Protein AF-A0A0S8CT80-F1 (afdb_monomer)

Structure (mmCIF, N/CA/C/O backbone):
data_AF-A0A0S8CT80-F1
#
_entry.id   AF-A0A0S8CT80-F1
#
loop_
_atom_site.group_PDB
_atom_site.id
_atom_site.type_symbol
_atom_site.label_atom_id
_atom_site.label_alt_id
_atom_site.label_comp_id
_atom_site.label_asym_id
_atom_site.label_entity_id
_atom_site.label_seq_id
_atom_site.pdbx_PDB_ins_code
_atom_site.Cartn_x
_atom_site.Cartn_y
_atom_site.Cartn_z
_atom_site.occupancy
_atom_site.B_iso_or_equiv
_atom_site.auth_seq_id
_atom_site.auth_comp_id
_atom_site.auth_asym_id
_atom_site.auth_atom_id
_atom_site.pdbx_PDB_model_num
ATOM 1 N N . MET A 1 1 ? -7.192 -9.825 16.144 1.00 7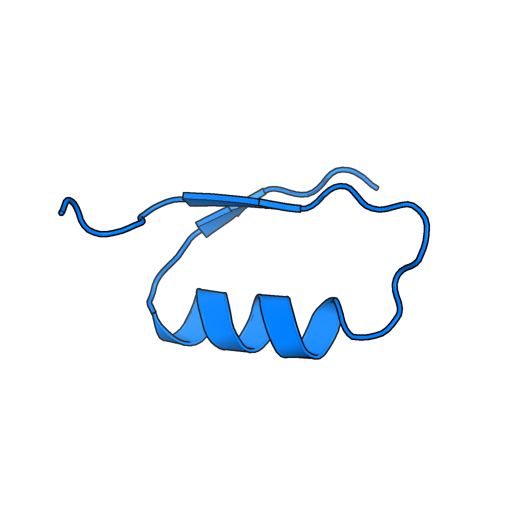5.31 1 MET A N 1
ATOM 2 C CA . MET A 1 1 ? -6.280 -9.051 15.267 1.00 75.31 1 MET A CA 1
ATOM 3 C C . MET A 1 1 ? -6.744 -7.603 15.238 1.00 75.31 1 MET A C 1
ATOM 5 O O . MET A 1 1 ? -7.945 -7.384 15.345 1.00 75.31 1 MET A O 1
ATOM 9 N N . LYS A 1 2 ? -5.831 -6.630 15.141 1.00 89.12 2 LYS A N 1
ATOM 10 C CA . LYS A 1 2 ? -6.200 -5.209 15.012 1.00 89.12 2 LYS A CA 1
ATOM 11 C C . LYS A 1 2 ? -6.547 -4.889 13.555 1.00 89.12 2 LYS A C 1
ATOM 13 O O . LYS A 1 2 ? -5.989 -5.505 12.650 1.00 89.12 2 LYS A O 1
ATOM 18 N N . LYS A 1 3 ? -7.470 -3.948 13.342 1.00 93.94 3 LYS A N 1
ATOM 19 C CA . LYS A 1 3 ? -7.813 -3.457 12.002 1.00 93.94 3 LYS A CA 1
ATOM 20 C C . LYS A 1 3 ? -6.598 -2.741 11.403 1.00 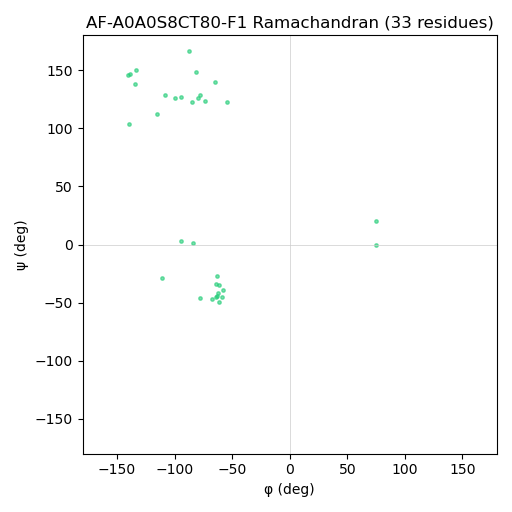93.94 3 LYS A C 1
ATOM 22 O O . LYS A 1 3 ? -5.892 -2.031 12.112 1.00 93.94 3 LYS A O 1
ATOM 27 N N . ILE A 1 4 ? -6.350 -2.947 10.113 1.00 95.44 4 ILE A N 1
ATOM 28 C CA . ILE A 1 4 ? -5.307 -2.225 9.382 1.00 95.44 4 ILE A CA 1
ATOM 29 C C . ILE A 1 4 ? -5.846 -0.833 9.054 1.00 95.44 4 ILE A C 1
ATOM 31 O O . ILE A 1 4 ? -6.935 -0.709 8.500 1.00 95.44 4 ILE A O 1
ATOM 35 N N . GLU A 1 5 ? -5.083 0.200 9.396 1.00 97.12 5 GLU A N 1
ATOM 36 C CA . GLU A 1 5 ? -5.466 1.602 9.175 1.00 97.12 5 GLU A CA 1
ATOM 37 C C . GLU A 1 5 ? -4.601 2.277 8.106 1.00 97.12 5 GLU A C 1
ATOM 39 O O . GLU A 1 5 ? -5.064 3.175 7.405 1.00 97.12 5 GLU A O 1
ATOM 44 N N . ARG A 1 6 ? -3.345 1.836 7.953 1.00 96.81 6 ARG A N 1
ATOM 45 C CA . ARG A 1 6 ? -2.378 2.392 6.999 1.00 96.81 6 ARG A CA 1
ATOM 46 C C . ARG A 1 6 ? -1.556 1.281 6.349 1.00 96.81 6 ARG A C 1
ATOM 48 O O . ARG A 1 6 ? -1.240 0.295 7.012 1.00 96.81 6 ARG A O 1
ATOM 55 N N . ALA A 1 7 ? -1.182 1.460 5.086 1.00 96.50 7 ALA A N 1
ATOM 56 C CA . ALA A 1 7 ? -0.321 0.550 4.337 1.00 96.50 7 ALA A CA 1
ATOM 57 C C . ALA A 1 7 ? 0.753 1.332 3.571 1.00 96.50 7 ALA A C 1
ATOM 59 O O . ALA A 1 7 ? 0.452 2.360 2.969 1.00 96.50 7 ALA A O 1
ATOM 60 N N . ILE A 1 8 ? 1.991 0.829 3.576 1.00 96.94 8 ILE A N 1
ATOM 61 C CA . ILE A 1 8 ? 3.071 1.332 2.721 1.00 96.94 8 ILE A CA 1
ATOM 62 C C . ILE A 1 8 ? 3.203 0.392 1.524 1.00 96.94 8 ILE A C 1
ATOM 64 O O . ILE A 1 8 ? 3.365 -0.812 1.714 1.00 96.94 8 ILE A O 1
ATOM 68 N N . ILE A 1 9 ? 3.147 0.934 0.307 1.00 95.06 9 ILE A N 1
ATOM 69 C CA . ILE A 1 9 ? 3.376 0.176 -0.928 1.00 95.06 9 ILE A CA 1
ATOM 70 C C . ILE A 1 9 ? 4.636 0.717 -1.602 1.00 95.06 9 ILE A C 1
ATOM 72 O O . ILE A 1 9 ? 4.653 1.854 -2.078 1.00 95.06 9 ILE A O 1
ATOM 76 N N . SER A 1 10 ? 5.678 -0.112 -1.636 1.00 95.69 10 SER A N 1
ATOM 77 C CA . SER A 1 10 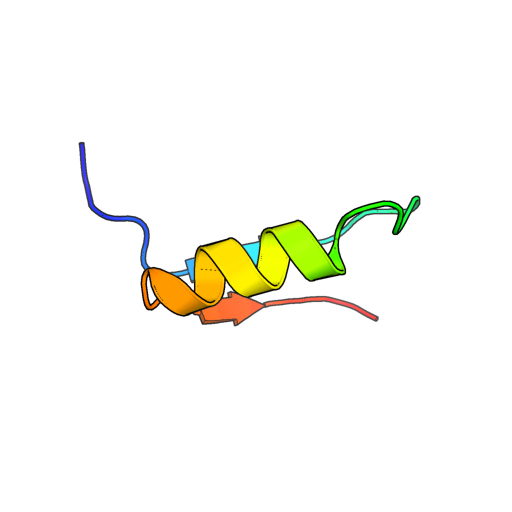? 6.945 0.161 -2.316 1.00 95.69 10 SER A CA 1
ATOM 78 C C . SER A 1 10 ? 7.401 -1.124 -2.998 1.00 95.69 10 SER A C 1
ATOM 80 O O . SER A 1 10 ? 7.807 -2.081 -2.342 1.00 9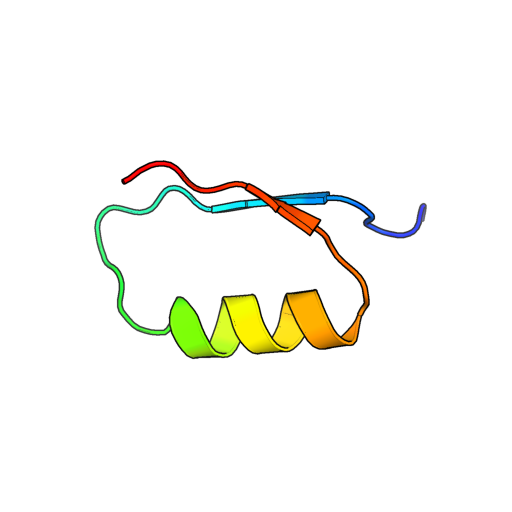5.69 10 SER A O 1
ATOM 82 N N . VAL A 1 11 ? 7.229 -1.178 -4.314 1.00 94.94 11 VAL A N 1
ATOM 83 C CA . VAL A 1 11 ? 7.530 -2.347 -5.143 1.00 94.94 11 VAL A CA 1
ATOM 84 C C . VAL A 1 11 ? 8.198 -1.889 -6.431 1.00 94.94 11 VAL A C 1
ATOM 86 O O . VAL A 1 11 ? 7.893 -0.812 -6.945 1.00 94.94 11 VAL A O 1
ATOM 89 N N . THR A 1 12 ? 9.111 -2.703 -6.955 1.00 95.69 12 THR A N 1
ATOM 90 C CA . THR A 1 12 ? 9.777 -2.427 -8.235 1.00 95.69 12 THR A CA 1
ATOM 91 C C . THR A 1 12 ? 8.870 -2.774 -9.415 1.00 95.69 12 THR A C 1
ATOM 93 O O . THR A 1 12 ? 8.726 -1.968 -10.331 1.00 95.69 12 THR A O 1
ATOM 96 N N . ASP 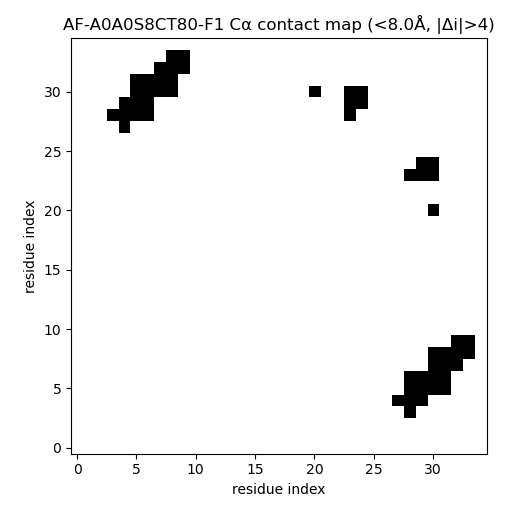A 1 13 ? 8.230 -3.946 -9.376 1.00 96.25 13 ASP A N 1
ATOM 97 C CA . ASP A 1 13 ? 7.208 -4.330 -10.349 1.00 96.25 13 ASP A CA 1
ATOM 98 C C . ASP A 1 13 ? 5.847 -3.780 -9.913 1.00 96.25 13 ASP A C 1
ATOM 100 O O . ASP A 1 13 ? 5.377 -4.041 -8.805 1.00 96.25 13 ASP A O 1
ATOM 104 N N . LYS A 1 14 ? 5.225 -2.990 -10.789 1.00 95.12 14 LYS A N 1
ATOM 105 C CA . LYS A 1 14 ? 3.953 -2.311 -10.526 1.00 95.12 14 LYS A CA 1
ATOM 106 C C . LYS A 1 14 ? 2.742 -3.111 -11.023 1.00 95.12 14 LYS A C 1
ATOM 108 O O . LYS A 1 14 ? 1.612 -2.631 -10.895 1.00 95.12 14 LYS A O 1
ATOM 113 N N . ALA A 1 15 ? 2.944 -4.316 -11.563 1.00 97.75 15 ALA A N 1
ATOM 114 C CA . ALA A 1 15 ? 1.858 -5.193 -11.983 1.00 97.75 15 ALA A CA 1
ATOM 115 C C . ALA A 1 15 ? 0.859 -5.439 -10.832 1.00 97.75 15 ALA A C 1
ATOM 117 O O . ALA A 1 15 ? 1.222 -5.886 -9.746 1.00 97.75 15 ALA A O 1
ATOM 118 N N . GLY A 1 16 ? -0.417 -5.106 -11.055 1.00 96.94 16 GLY A N 1
ATOM 119 C CA . GLY A 1 16 ? -1.508 -5.328 -10.093 1.00 96.94 16 GLY A CA 1
ATOM 120 C C . GLY A 1 16 ? -1.560 -4.379 -8.884 1.00 96.94 16 GLY A C 1
ATOM 121 O O . GLY A 1 16 ? -2.464 -4.492 -8.052 1.00 96.94 16 GLY A O 1
ATOM 122 N N . VAL A 1 17 ? -0.632 -3.420 -8.762 1.00 95.62 17 VAL A N 1
ATOM 123 C CA . VAL A 1 17 ? -0.586 -2.486 -7.618 1.00 95.62 17 VAL A CA 1
ATOM 124 C C . VAL A 1 17 ? -1.819 -1.586 -7.562 1.00 95.62 17 VAL A C 1
ATOM 126 O O . VAL A 1 17 ? -2.294 -1.244 -6.479 1.00 95.62 17 VAL A O 1
ATOM 129 N N . VAL A 1 18 ? -2.368 -1.215 -8.718 1.00 95.44 18 VAL A N 1
ATOM 130 C CA . VAL A 1 18 ? -3.537 -0.333 -8.803 1.00 95.44 18 VAL A CA 1
ATOM 131 C C . VAL A 1 18 ? -4.782 -1.029 -8.252 1.00 95.44 18 VAL A C 1
ATOM 133 O O . VAL A 1 18 ? -5.516 -0.447 -7.451 1.00 95.44 18 VAL A O 1
ATOM 136 N N . GLU A 1 19 ? -5.023 -2.276 -8.647 1.00 97.94 19 GLU A N 1
ATOM 137 C CA . GLU A 1 19 ? -6.144 -3.097 -8.186 1.00 97.94 19 GLU A CA 1
ATOM 138 C C . GLU A 1 19 ? -6.034 -3.360 -6.682 1.00 97.94 19 GLU A C 1
ATOM 140 O O . GLU A 1 19 ? -7.012 -3.193 -5.943 1.00 97.94 19 GLU A O 1
ATOM 145 N N . PHE A 1 20 ? -4.826 -3.689 -6.219 1.00 96.44 20 PHE A N 1
ATOM 146 C CA . PHE A 1 20 ? -4.538 -3.889 -4.805 1.00 96.44 20 PHE A CA 1
ATOM 147 C C . PHE A 1 20 ? -4.781 -2.614 -3.988 1.00 96.44 20 PHE A C 1
ATOM 149 O O . PHE A 1 20 ? -5.537 -2.643 -3.015 1.00 96.44 20 PHE A O 1
ATOM 156 N N . GLY A 1 21 ? -4.241 -1.472 -4.417 1.00 96.50 21 GLY A N 1
ATOM 157 C CA . GLY A 1 21 ? -4.459 -0.187 -3.755 1.00 96.50 21 GLY A CA 1
ATOM 158 C C . GLY A 1 21 ? -5.940 0.192 -3.689 1.00 96.50 21 GLY A C 1
ATOM 159 O O . GLY A 1 21 ? -6.452 0.518 -2.621 1.00 96.50 21 GLY A O 1
ATOM 160 N N . LYS A 1 22 ? -6.684 0.035 -4.791 1.00 97.19 22 LYS A N 1
ATOM 161 C CA . LYS A 1 22 ? -8.140 0.264 -4.803 1.00 97.19 22 LYS A CA 1
ATOM 162 C C . LYS A 1 22 ? -8.875 -0.618 -3.795 1.00 97.19 22 LYS A C 1
ATOM 164 O O . LYS A 1 22 ? -9.827 -0.153 -3.169 1.00 97.19 22 LYS A O 1
ATOM 169 N N . SER A 1 23 ? -8.463 -1.877 -3.631 1.00 97.75 23 SER A N 1
ATOM 170 C CA . SER A 1 23 ? -9.062 -2.766 -2.631 1.00 97.75 23 SER A CA 1
ATOM 171 C C . SER A 1 23 ? -8.815 -2.260 -1.207 1.00 97.75 23 SER A C 1
ATOM 173 O O . SER A 1 23 ? -9.768 -2.139 -0.443 1.00 97.75 23 SER A O 1
ATOM 175 N N . LEU A 1 24 ? -7.587 -1.844 -0.882 1.00 96.94 24 LEU A N 1
ATOM 176 C CA . LEU A 1 24 ? -7.231 -1.282 0.423 1.00 96.94 24 LEU A CA 1
ATOM 177 C C . LEU A 1 24 ? -7.993 0.016 0.722 1.00 96.94 24 LEU A C 1
ATOM 179 O O . LEU A 1 24 ? -8.524 0.182 1.822 1.00 96.94 24 LEU A O 1
ATOM 183 N N . SER A 1 25 ? -8.136 0.901 -0.266 1.00 95.69 25 SER A N 1
ATOM 184 C CA . SER A 1 25 ? -8.904 2.140 -0.105 1.00 9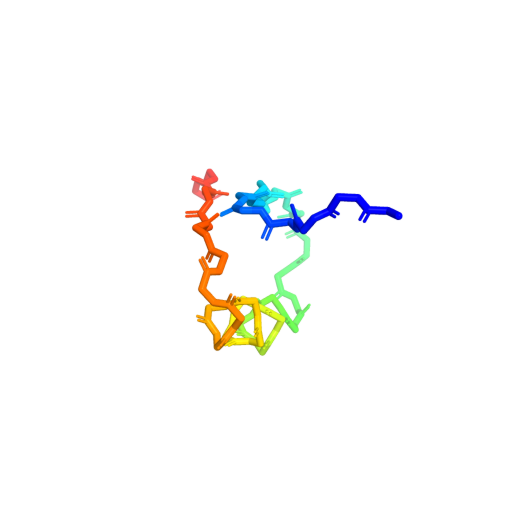5.69 25 SER A CA 1
ATOM 185 C C . SER A 1 25 ? -10.379 1.884 0.223 1.00 95.69 25 SER A C 1
ATOM 187 O O . SER A 1 25 ? -10.947 2.610 1.035 1.00 95.69 25 SER A O 1
ATOM 189 N N . LYS A 1 26 ? -10.998 0.822 -0.321 1.00 97.75 26 LYS A N 1
ATOM 190 C CA . LYS A 1 26 ? -12.383 0.432 0.029 1.00 97.75 26 LYS A CA 1
ATOM 191 C C . LYS A 1 26 ? -12.535 0.029 1.497 1.00 97.75 26 LYS A C 1
ATOM 193 O O . LYS A 1 26 ? -13.614 0.183 2.058 1.00 97.75 26 LYS A O 1
ATOM 198 N N . PHE A 1 27 ? -11.467 -0.455 2.127 1.00 96.69 27 PHE A N 1
ATOM 199 C CA . PHE A 1 27 ? -11.452 -0.770 3.558 1.00 96.69 27 PHE A CA 1
ATOM 200 C C . PHE A 1 27 ? -11.150 0.449 4.448 1.00 96.69 27 PHE A C 1
ATOM 202 O O . PHE A 1 27 ? -11.113 0.315 5.674 1.00 96.69 27 PHE A O 1
ATOM 209 N N . GLY A 1 28 ? -10.962 1.635 3.856 1.00 96.94 28 GLY A N 1
ATOM 210 C CA . GLY A 1 28 ? -10.578 2.855 4.565 1.00 96.94 28 GLY A CA 1
ATOM 211 C C . GLY A 1 28 ? -9.106 2.874 4.978 1.00 96.94 28 GLY A C 1
ATOM 212 O O . GLY A 1 28 ? -8.744 3.606 5.894 1.00 96.94 28 GLY A O 1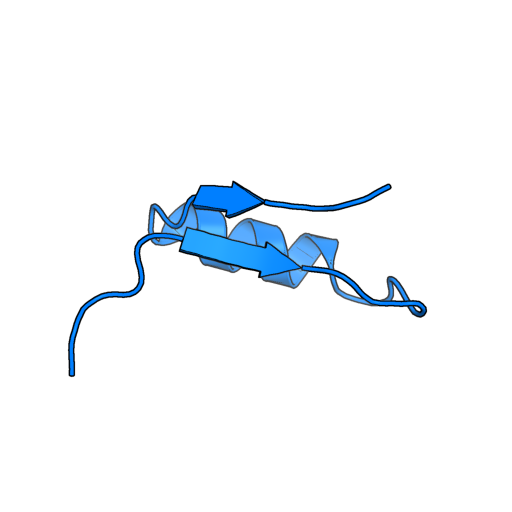
ATOM 213 N N . VAL A 1 29 ? -8.263 2.057 4.337 1.00 97.62 29 VAL A N 1
ATOM 214 C CA . VAL A 1 29 ? -6.825 2.020 4.613 1.00 97.62 29 VAL A CA 1
ATOM 215 C C . VAL A 1 29 ? -6.145 3.179 3.893 1.00 97.62 29 VAL A C 1
ATOM 217 O O . VAL A 1 29 ? -6.258 3.321 2.673 1.00 97.62 29 VAL A O 1
ATOM 220 N N . GLN A 1 30 ? -5.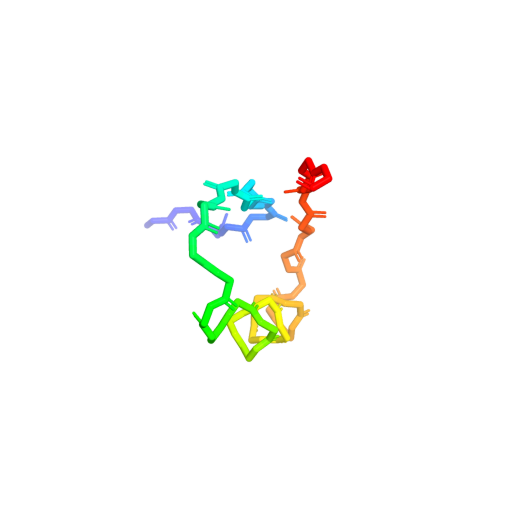400 3.990 4.640 1.00 97.50 30 GLN A N 1
ATOM 221 C CA . GLN A 1 30 ? -4.567 5.044 4.073 1.00 97.50 30 GLN A CA 1
ATOM 222 C C . GLN A 1 30 ? -3.337 4.430 3.400 1.00 97.50 30 GLN A C 1
ATOM 224 O O . GLN A 1 30 ? -2.551 3.733 4.043 1.00 97.50 30 GLN A O 1
ATOM 229 N N . ILE A 1 31 ? -3.146 4.718 2.117 1.00 96.38 31 ILE A N 1
ATOM 230 C CA . ILE A 1 31 ? -1.986 4.243 1.363 1.00 96.38 31 ILE A CA 1
ATOM 231 C C . ILE A 1 31 ? -0.907 5.320 1.384 1.00 96.38 31 ILE A C 1
ATOM 233 O O . ILE A 1 31 ? -1.152 6.468 1.020 1.00 96.38 31 ILE A O 1
ATOM 237 N N . LEU A 1 32 ? 0.290 4.927 1.801 1.00 96.06 32 LEU A N 1
ATOM 238 C CA . LEU A 1 32 ? 1.518 5.693 1.675 1.00 96.06 32 LEU A CA 1
ATOM 239 C C . LEU A 1 32 ? 2.364 5.013 0.601 1.00 96.06 32 LEU A C 1
ATOM 241 O O . LEU A 1 32 ? 2.577 3.802 0.642 1.00 96.06 32 LEU A O 1
ATOM 245 N N . SER A 1 33 ? 2.837 5.773 -0.373 1.00 89.44 33 SER A N 1
ATOM 246 C CA . SER A 1 33 ? 3.684 5.238 -1.431 1.00 89.44 33 SER A CA 1
ATOM 247 C C . SER A 1 33 ? 4.878 6.152 -1.632 1.00 89.44 33 SER A C 1
ATOM 249 O O . SER A 1 33 ? 4.809 7.355 -1.374 1.00 89.44 33 SER A O 1
ATOM 251 N N . THR A 1 34 ? 5.983 5.555 -2.046 1.00 86.94 34 THR A N 1
ATOM 252 C CA . THR A 1 34 ? 7.101 6.275 -2.650 1.00 86.94 34 THR A CA 1
ATOM 253 C C . THR A 1 34 ? 6.836 6.388 -4.155 1.00 86.94 34 THR A C 1
ATOM 255 O O . THR A 1 34 ? 5.936 5.716 -4.652 1.00 86.94 34 THR A O 1
ATOM 258 N N . GLY A 1 35 ? 7.572 7.232 -4.884 1.00 69.94 35 GLY A N 1
ATOM 259 C CA . GLY A 1 35 ? 7.465 7.276 -6.358 1.00 69.94 35 GLY A CA 1
ATOM 260 C C . GLY A 1 35 ? 7.540 5.895 -7.024 1.00 69.94 35 GLY A C 1
ATOM 261 O O . GLY A 1 35 ? 8.245 5.024 -6.469 1.00 69.94 35 GLY A O 1
#

Mean predicted aligned error: 2.7 Å

Secondary structure (DSSP, 8-state):
-PPP-EEEE--S--TTHHHHHHHHHHTTPEEEE--

Solvent-accessi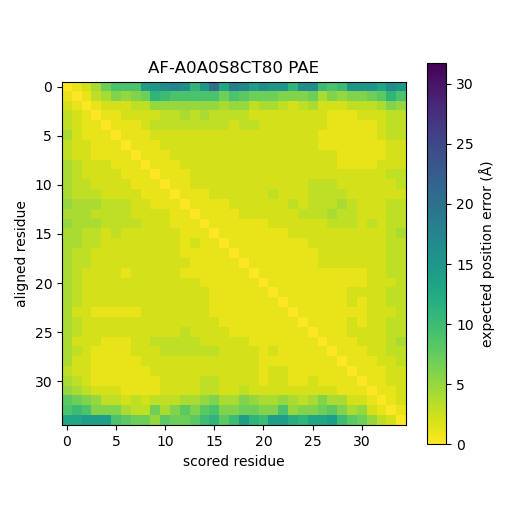ble surface area (backbone atoms only — not comparable to full-atom values): 2359 Å² total; per-residue (Å²): 135,82,85,74,55,65,46,80,55,82,69,91,74,65,82,67,48,65,63,52,50,55,54,42,46,76,71,64,27,46,78,44,67,67,135

Sequence (35 aa):
MKKIERAIISVTDKAGVVEFGKSLSKFGVQILSTG

Foldseek 3Di:
DDDAAEDEDEDPDCVCVVVVVVVCVVSNYHYDYDD

Radius of gyration: 10.13 Å; Cα contacts (8 Å, |Δi|>4): 27; chains: 1; bounding box: 22×16×27 Å

pLDDT: mean 94.38, std 5.91, range [69.94, 97.94]

Nearest PDB structures (foldseek):
  8oy0-assembly1_B  TM=6.813E-01  e=4.621E-01  Acinetobacter baumannii ATCC 17978
  8oy0-assembly1_C  TM=6.817E-01  e=5.795E-01  Acinetobacter baumannii ATCC 17978
  8oy0-assembly1_A  TM=6.777E-01  e=6.739E-01  Acinetobacter baumannii ATCC 17978
  8oy0-assembly1_D  TM=6.798E-01  e=6.739E-01  Acinetobacter baumannii ATCC 17978
  5kbx-assembly1_B  TM=6.783E-01  e=3.285E+00  Saccharomyces cerevisiae S288C